Protein AF-A0A660UVJ5-F1 (afdb_monomer_lite)

Secondary structure (DSSP, 8-state):
-HHHHS-----SEEEEEESS-GGGHHHHHHHHHHTTEEE-SSSHHHHHHHHSEEEEEETTTTEEEEEEE--SHHHHHHHHHPEEEEETTEEEEE--HHHHHHHHHHH-

Sequence (108 aa):
AVLLYGRPRLTRDIDITLGIDVDDYTKIESLCRALNLKMLVEDPESFAVDTRVLPTEDTASRIRIDFIFSFMPYERQAIENAKPVQISDFSAKFASCEDIIIHKMIAG

Radius of gyration: 14.17 Å; chains: 1; bounding box: 35×35×35 Å

Structure (mmCIF, N/CA/C/O backbone):
data_AF-A0A660UVJ5-F1
#
_entry.id   AF-A0A660UVJ5-F1
#
loop_
_atom_site.group_PDB
_atom_site.id
_atom_site.type_symbol
_atom_site.label_atom_id
_atom_site.label_alt_id
_atom_site.label_comp_id
_atom_site.label_asym_id
_atom_site.label_entity_id
_atom_site.label_seq_id
_atom_site.pdbx_PDB_ins_code
_atom_site.Cartn_x
_atom_site.Cartn_y
_atom_site.Cartn_z
_atom_site.occupancy
_atom_site.B_iso_or_equiv
_atom_site.auth_seq_id
_atom_site.auth_comp_id
_atom_site.auth_asym_id
_atom_site.auth_atom_id
_atom_site.pdbx_PDB_model_num
ATOM 1 N N . ALA A 1 1 ? -10.194 1.032 4.575 1.00 63.66 1 ALA A N 1
ATOM 2 C CA . ALA A 1 1 ? -10.994 2.116 5.199 1.00 63.66 1 ALA A CA 1
ATOM 3 C C . ALA A 1 1 ? -12.514 1.944 5.060 1.00 63.66 1 ALA A C 1
ATOM 5 O O . ALA A 1 1 ? -13.226 2.178 6.026 1.00 63.66 1 ALA A O 1
ATOM 6 N N . VAL A 1 2 ? -13.037 1.463 3.924 1.00 69.88 2 VAL A N 1
ATOM 7 C CA . VAL A 1 2 ? -14.489 1.226 3.734 1.00 69.88 2 VAL A CA 1
ATOM 8 C C . VAL A 1 2 ? -15.099 0.291 4.791 1.00 69.88 2 VAL A C 1
ATOM 10 O O . VAL A 1 2 ? -16.241 0.485 5.191 1.00 69.88 2 VAL A O 1
ATOM 13 N N . LEU A 1 3 ? -14.335 -0.679 5.305 1.00 67.38 3 LEU A N 1
ATOM 14 C CA . LEU A 1 3 ? -14.780 -1.568 6.387 1.00 67.38 3 LEU A CA 1
ATOM 15 C C . LEU A 1 3 ? -15.068 -0.860 7.715 1.00 67.38 3 LEU A C 1
ATOM 17 O O . LEU A 1 3 ? -15.851 -1.376 8.503 1.00 67.38 3 LEU A O 1
ATOM 21 N N . LEU A 1 4 ? -14.457 0.302 7.953 1.00 72.56 4 LEU A N 1
ATOM 22 C CA . LEU A 1 4 ? -14.691 1.097 9.156 1.00 72.56 4 LEU A CA 1
ATOM 23 C C . LEU A 1 4 ? -16.038 1.832 9.098 1.00 72.56 4 LEU A C 1
ATOM 25 O O . LEU A 1 4 ? -16.729 1.925 10.105 1.00 72.56 4 LEU A O 1
ATOM 29 N N . TYR A 1 5 ? -16.403 2.352 7.923 1.00 71.94 5 TYR A N 1
ATOM 30 C CA . TYR A 1 5 ? -17.574 3.223 7.746 1.00 71.94 5 TYR A CA 1
ATOM 31 C C . TYR A 1 5 ? -18.778 2.527 7.091 1.00 71.94 5 TYR A C 1
ATOM 33 O O . TYR A 1 5 ? -19.880 3.070 7.083 1.00 71.94 5 TYR A O 1
ATOM 41 N N . GLY A 1 6 ? -18.580 1.337 6.522 1.00 67.69 6 GLY A N 1
ATOM 42 C CA . GLY A 1 6 ? -19.600 0.544 5.838 1.00 67.69 6 GLY A CA 1
ATOM 43 C C . GLY A 1 6 ? -19.970 -0.744 6.580 1.00 67.69 6 GLY A C 1
ATOM 44 O O . GLY A 1 6 ? -19.622 -0.953 7.739 1.00 67.69 6 GLY A O 1
ATOM 45 N N . ARG A 1 7 ? -20.683 -1.654 5.901 1.00 66.38 7 ARG A N 1
ATOM 46 C CA . ARG A 1 7 ? -20.932 -2.999 6.446 1.00 66.38 7 ARG A CA 1
ATOM 47 C C . ARG A 1 7 ? -19.659 -3.850 6.345 1.00 66.38 7 ARG A C 1
ATOM 49 O O . ARG A 1 7 ? -19.116 -3.939 5.241 1.00 66.38 7 ARG A O 1
ATOM 56 N N . PRO A 1 8 ? -19.235 -4.532 7.425 1.00 62.50 8 PRO A N 1
ATOM 57 C CA . PRO A 1 8 ? -18.091 -5.431 7.382 1.00 62.50 8 PRO A CA 1
ATOM 58 C C . PRO A 1 8 ? -18.276 -6.506 6.310 1.00 62.50 8 PRO A C 1
ATOM 60 O O . PRO A 1 8 ? -19.291 -7.205 6.268 1.00 62.50 8 PRO A O 1
ATOM 63 N N . ARG A 1 9 ? -17.288 -6.631 5.432 1.00 60.22 9 ARG A N 1
ATOM 64 C CA . ARG A 1 9 ? -17.135 -7.725 4.473 1.00 60.22 9 ARG A CA 1
ATOM 65 C C . ARG A 1 9 ? -15.693 -8.200 4.559 1.00 60.22 9 ARG A C 1
ATOM 67 O O . ARG A 1 9 ? -14.809 -7.420 4.889 1.00 60.22 9 ARG A O 1
ATOM 74 N N . LEU A 1 10 ? -15.444 -9.468 4.265 1.00 66.06 10 LEU A N 1
ATOM 75 C CA . LEU A 1 10 ? -14.068 -9.917 4.112 1.00 66.06 10 LEU A CA 1
ATOM 76 C C . LEU A 1 10 ? -13.528 -9.343 2.796 1.00 66.06 10 LEU A C 1
ATOM 78 O O . LEU A 1 10 ? -13.942 -9.780 1.724 1.00 66.06 10 LEU A O 1
ATOM 82 N N . THR A 1 11 ? -12.647 -8.353 2.885 1.00 68.25 11 THR A N 1
ATOM 83 C CA . THR A 1 11 ? -11.791 -7.915 1.778 1.00 68.25 11 THR A CA 1
ATOM 84 C C . THR A 1 11 ? -10.456 -8.642 1.928 1.00 68.25 11 THR A C 1
ATOM 86 O O . THR A 1 11 ? -10.013 -8.898 3.049 1.00 68.25 11 THR A O 1
ATOM 89 N N . ARG A 1 12 ? -9.852 -9.073 0.820 1.00 80.31 12 ARG A N 1
ATOM 90 C CA . ARG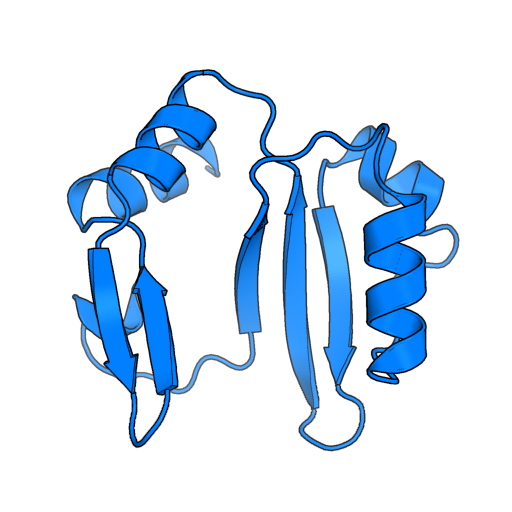 A 1 12 ? -8.54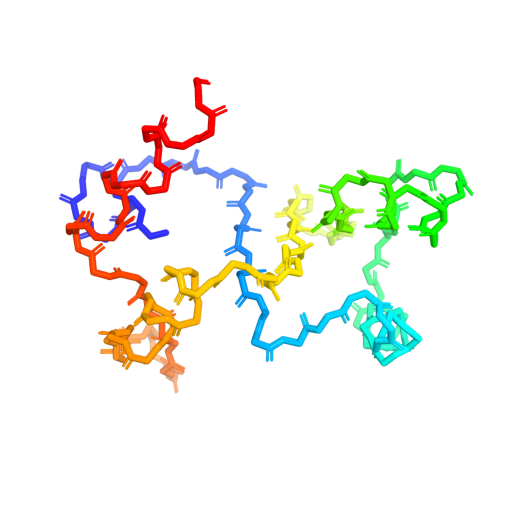7 -9.773 0.835 1.00 80.31 12 ARG A CA 1
ATOM 91 C C . ARG A 1 12 ? -7.409 -8.838 0.432 1.00 80.31 12 ARG A C 1
ATOM 93 O O . ARG A 1 12 ? -6.335 -9.293 0.063 1.00 80.31 12 ARG A O 1
ATOM 100 N N . ASP A 1 13 ? -7.683 -7.550 0.495 1.00 85.81 13 ASP A N 1
ATOM 101 C CA . ASP A 1 13 ? -6.896 -6.449 -0.018 1.00 85.81 13 ASP A CA 1
ATOM 102 C C . ASP A 1 13 ? -6.825 -5.337 1.036 1.00 85.81 13 ASP A C 1
ATOM 104 O O . ASP A 1 13 ? -7.815 -5.017 1.709 1.00 85.81 13 ASP A O 1
ATOM 108 N N . ILE A 1 14 ? -5.619 -4.797 1.203 1.00 90.06 14 ILE A N 1
ATOM 109 C CA . ILE A 1 14 ? -5.289 -3.656 2.051 1.00 90.06 14 ILE A CA 1
ATOM 110 C C . ILE A 1 14 ? -4.656 -2.590 1.160 1.00 90.06 14 ILE A C 1
ATOM 112 O O . ILE A 1 14 ? -3.573 -2.797 0.621 1.00 90.06 14 ILE A O 1
ATOM 116 N N . ASP A 1 15 ? -5.299 -1.433 1.066 1.00 91.69 15 ASP A N 1
ATOM 117 C CA . ASP A 1 15 ? -4.728 -0.256 0.412 1.00 91.69 15 ASP A CA 1
ATOM 118 C C . ASP A 1 15 ? -3.974 0.597 1.441 1.00 91.69 15 ASP A C 1
ATOM 120 O O . ASP A 1 15 ? -4.546 0.990 2.467 1.00 91.69 15 ASP A O 1
ATOM 124 N N . ILE A 1 16 ? -2.704 0.906 1.167 1.00 93.38 16 ILE A N 1
ATOM 125 C CA . ILE A 1 16 ? -1.878 1.795 1.992 1.00 93.38 16 ILE A CA 1
ATOM 126 C C . ILE A 1 16 ? -1.424 2.981 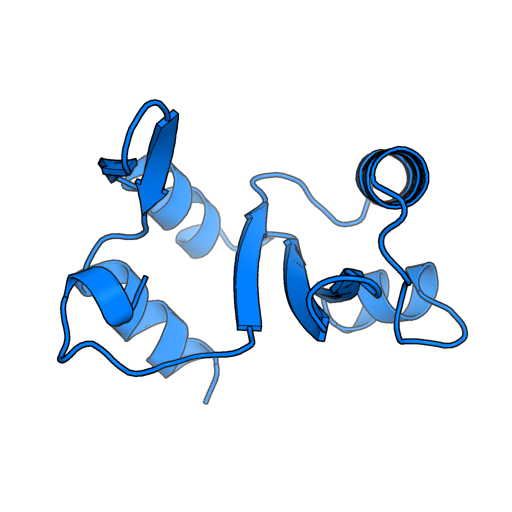1.144 1.00 93.38 16 ILE A C 1
ATOM 128 O O . ILE A 1 16 ? -0.504 2.861 0.340 1.00 93.38 16 ILE A O 1
ATOM 132 N N . THR A 1 17 ? -2.026 4.148 1.370 1.00 93.88 17 THR A N 1
ATOM 133 C CA . THR A 1 17 ? -1.563 5.404 0.767 1.00 93.88 17 THR A CA 1
ATOM 134 C C . THR A 1 17 ? -0.363 5.953 1.537 1.00 93.88 17 THR A C 1
ATOM 136 O O . THR A 1 17 ? -0.423 6.171 2.749 1.00 93.88 17 THR A O 1
ATOM 139 N N . LEU A 1 18 ? 0.734 6.181 0.824 1.00 94.19 18 LEU A N 1
ATOM 140 C CA . LEU A 1 18 ? 2.019 6.614 1.348 1.00 94.19 18 LEU A CA 1
ATOM 141 C C . LEU A 1 18 ? 2.212 8.110 1.121 1.00 94.19 18 LEU A C 1
ATOM 143 O O . LEU A 1 18 ? 2.043 8.591 0.009 1.00 94.19 18 LEU A O 1
ATOM 147 N N . GLY A 1 19 ? 2.650 8.840 2.147 1.00 92.00 19 GLY A N 1
ATOM 148 C CA . GLY A 1 19 ? 2.994 10.267 2.045 1.00 92.00 19 GLY A CA 1
ATOM 149 C C . GLY A 1 19 ? 4.348 10.545 1.382 1.00 92.00 19 GLY A C 1
ATOM 150 O O . GLY A 1 19 ? 4.988 11.536 1.725 1.00 92.00 19 GLY A O 1
ATOM 151 N N . ILE A 1 20 ? 4.803 9.651 0.506 1.00 91.31 20 ILE A N 1
ATOM 152 C CA . ILE A 1 20 ? 6.074 9.723 -0.220 1.00 91.31 20 ILE A CA 1
ATOM 153 C C . ILE A 1 20 ? 5.838 9.450 -1.706 1.00 91.31 20 ILE A C 1
ATOM 155 O O . ILE A 1 20 ? 4.856 8.800 -2.072 1.00 91.31 20 ILE A O 1
ATOM 159 N N . ASP A 1 21 ? 6.746 9.953 -2.539 1.00 91.44 21 ASP A N 1
ATOM 160 C CA . ASP A 1 21 ? 6.705 9.791 -3.993 1.00 91.44 21 ASP A CA 1
ATOM 161 C C . ASP A 1 21 ? 7.411 8.488 -4.420 1.00 91.44 21 ASP A C 1
ATOM 163 O O . ASP A 1 21 ? 8.093 7.840 -3.623 1.00 91.44 21 ASP A O 1
ATOM 167 N N . VAL A 1 22 ? 7.269 8.101 -5.687 1.00 92.31 22 VAL A N 1
ATOM 168 C CA . VAL A 1 22 ? 7.956 6.944 -6.272 1.00 92.31 22 VAL A CA 1
ATOM 169 C C . VAL A 1 22 ? 9.477 7.117 -6.300 1.00 92.31 22 VAL A C 1
ATOM 171 O O . VAL A 1 22 ? 10.197 6.127 -6.307 1.00 92.31 22 VAL A O 1
ATOM 174 N N . ASP A 1 23 ? 9.984 8.347 -6.196 1.00 93.12 23 ASP A N 1
ATOM 175 C CA . ASP A 1 23 ? 11.414 8.620 -5.987 1.00 93.12 23 ASP A CA 1
ATOM 176 C C . ASP A 1 23 ? 11.966 7.920 -4.723 1.00 93.12 23 ASP A C 1
ATOM 178 O O . ASP A 1 23 ? 13.160 7.638 -4.621 1.00 93.12 23 ASP A O 1
ATOM 182 N N . ASP A 1 24 ? 11.096 7.600 -3.758 1.00 93.44 24 ASP A N 1
ATOM 183 C CA . ASP A 1 24 ? 11.417 6.847 -2.545 1.00 93.44 24 ASP A CA 1
ATOM 184 C C . ASP A 1 24 ? 11.153 5.330 -2.671 1.00 93.44 24 ASP A C 1
ATOM 186 O O . ASP A 1 24 ? 11.189 4.611 -1.664 1.00 93.44 24 ASP A O 1
ATOM 190 N N . TYR A 1 25 ? 10.910 4.812 -3.881 1.00 95.75 25 TYR A N 1
ATOM 191 C CA . TYR A 1 25 ? 10.548 3.414 -4.150 1.00 95.75 25 TYR A CA 1
ATOM 192 C C . TYR A 1 25 ? 11.460 2.405 -3.439 1.00 95.75 25 TYR A C 1
ATOM 194 O O . TYR A 1 25 ? 10.968 1.499 -2.762 1.00 95.75 25 TYR A O 1
ATOM 202 N N . THR A 1 26 ? 12.783 2.596 -3.488 1.00 96.31 26 THR A N 1
ATOM 203 C CA . THR A 1 26 ? 13.763 1.672 -2.888 1.00 96.31 26 THR A CA 1
ATOM 204 C C . THR A 1 26 ? 13.540 1.461 -1.383 1.00 96.31 26 THR A C 1
ATOM 206 O O . THR A 1 26 ? 13.818 0.381 -0.850 1.00 96.31 26 THR A O 1
ATOM 209 N N . LYS A 1 27 ? 13.009 2.466 -0.668 1.00 96.19 27 LYS A N 1
ATOM 210 C CA . LYS A 1 27 ? 12.667 2.342 0.761 1.00 96.19 27 LYS A CA 1
ATOM 211 C C . LYS A 1 27 ? 11.507 1.370 0.965 1.00 96.19 27 LYS A C 1
ATOM 213 O O . LYS A 1 27 ? 11.571 0.519 1.853 1.00 96.19 27 LYS A O 1
ATOM 218 N N . ILE A 1 28 ? 10.469 1.479 0.137 1.00 96.44 28 ILE A N 1
ATOM 219 C CA . ILE A 1 28 ? 9.293 0.605 0.198 1.00 96.44 28 ILE A CA 1
ATOM 220 C C . ILE A 1 28 ? 9.638 -0.800 -0.287 1.00 96.44 28 ILE A C 1
ATOM 222 O O . ILE A 1 28 ? 9.224 -1.774 0.338 1.00 96.44 28 ILE A O 1
ATOM 226 N N . GLU A 1 29 ? 10.463 -0.930 -1.322 1.00 96.81 29 GLU A N 1
ATOM 227 C CA . GLU A 1 29 ? 10.950 -2.228 -1.784 1.00 96.81 29 GLU A CA 1
ATOM 228 C C . GLU A 1 29 ? 11.722 -2.961 -0.674 1.00 96.81 29 GLU A C 1
ATOM 230 O O . GLU A 1 29 ? 11.465 -4.133 -0.384 1.00 96.81 29 GLU A O 1
ATOM 235 N N . SER A 1 30 ? 12.637 -2.257 -0.002 1.00 97.25 30 SER A N 1
ATOM 236 C CA . SER A 1 30 ? 13.411 -2.810 1.114 1.00 97.25 30 SER A CA 1
ATOM 237 C C . SER A 1 30 ? 12.506 -3.255 2.267 1.00 97.25 30 SER A C 1
ATOM 239 O O . SER A 1 30 ? 12.718 -4.326 2.840 1.00 97.25 30 SER A O 1
ATOM 241 N N . LEU A 1 31 ? 11.467 -2.471 2.576 1.00 96.31 31 LEU A N 1
ATOM 242 C CA . LEU A 1 31 ? 10.449 -2.828 3.564 1.00 96.31 31 LEU A CA 1
ATOM 243 C C . LEU A 1 31 ? 9.684 -4.094 3.152 1.00 96.31 31 LEU A C 1
ATOM 245 O O . LEU A 1 31 ? 9.537 -5.004 3.965 1.00 96.31 31 LEU A O 1
ATOM 249 N N . CYS A 1 32 ? 9.242 -4.184 1.896 1.00 96.38 32 CYS A N 1
ATOM 250 C CA . CYS A 1 32 ? 8.538 -5.357 1.381 1.00 96.38 32 CYS A CA 1
ATOM 251 C C . CYS A 1 32 ? 9.395 -6.619 1.517 1.00 96.38 32 CYS A C 1
ATOM 253 O O . CYS A 1 32 ? 8.917 -7.637 2.015 1.00 96.38 32 CYS A O 1
ATOM 255 N N . ARG A 1 33 ? 10.683 -6.538 1.160 1.00 95.56 33 ARG A N 1
ATOM 256 C CA . ARG A 1 33 ? 11.637 -7.647 1.318 1.00 95.56 33 ARG A CA 1
ATOM 257 C C . ARG A 1 33 ? 11.819 -8.040 2.786 1.00 95.56 33 ARG A C 1
ATOM 259 O O . ARG A 1 33 ? 11.772 -9.225 3.097 1.00 95.56 33 ARG A O 1
ATOM 266 N N . ALA A 1 34 ? 11.973 -7.071 3.688 1.00 96.81 34 ALA A N 1
ATOM 267 C CA . ALA A 1 34 ? 12.113 -7.327 5.124 1.00 96.81 34 ALA A CA 1
ATOM 268 C C . ALA A 1 34 ? 10.866 -7.989 5.740 1.00 96.81 34 ALA A C 1
ATOM 270 O O . ALA A 1 34 ? 10.982 -8.806 6.652 1.00 96.81 34 ALA A O 1
ATOM 271 N N . LEU A 1 35 ? 9.681 -7.661 5.220 1.00 94.31 35 LEU A N 1
ATOM 272 C CA . LEU A 1 35 ? 8.399 -8.240 5.625 1.00 94.31 35 LEU A CA 1
ATOM 273 C C . LEU A 1 35 ? 8.044 -9.533 4.869 1.00 94.31 35 LEU A C 1
ATOM 275 O O . LEU A 1 35 ? 6.982 -10.099 5.113 1.00 94.31 35 LEU A O 1
ATOM 279 N N . ASN A 1 36 ? 8.914 -10.019 3.974 1.00 95.44 36 ASN A N 1
ATOM 280 C CA . ASN A 1 36 ? 8.662 -11.159 3.083 1.00 95.44 36 ASN A CA 1
ATOM 281 C C . ASN A 1 36 ? 7.396 -11.012 2.214 1.00 95.44 36 ASN A C 1
ATOM 283 O O . ASN A 1 36 ? 6.754 -12.004 1.859 1.00 95.44 36 ASN A O 1
ATOM 287 N N . LEU A 1 37 ? 7.046 -9.779 1.844 1.00 96.88 37 LEU A N 1
ATOM 288 C CA . LEU A 1 37 ? 5.966 -9.506 0.904 1.00 96.88 37 LEU A CA 1
ATOM 289 C C . LEU A 1 37 ? 6.430 -9.803 -0.521 1.00 96.88 37 LEU A C 1
ATOM 291 O O . LEU A 1 37 ? 7.482 -9.343 -0.973 1.00 96.88 37 LEU A O 1
ATOM 295 N N . LYS A 1 38 ? 5.621 -10.565 -1.252 1.00 97.31 38 LYS A N 1
ATOM 296 C CA . LYS A 1 38 ? 5.866 -10.882 -2.655 1.00 97.31 38 LYS A CA 1
ATOM 297 C C . LYS A 1 38 ? 5.348 -9.744 -3.529 1.00 97.31 38 LYS A C 1
ATOM 299 O O . LYS A 1 38 ? 4.144 -9.515 -3.567 1.00 97.31 38 LYS A O 1
ATOM 304 N N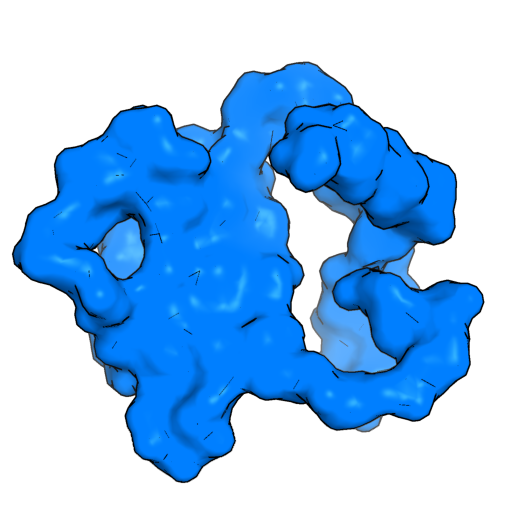 . MET A 1 39 ? 6.228 -9.089 -4.281 1.00 97.56 39 MET A N 1
ATOM 305 C CA . MET A 1 39 ? 5.823 -8.167 -5.350 1.00 97.56 39 MET A CA 1
ATOM 306 C C . MET A 1 39 ? 5.154 -8.954 -6.485 1.00 97.56 39 MET A C 1
ATOM 308 O O . MET A 1 39 ? 5.624 -10.029 -6.867 1.00 97.56 39 MET A O 1
ATOM 312 N N . LEU A 1 40 ? 4.018 -8.459 -6.975 1.00 96.69 40 LEU A N 1
ATOM 313 C CA . LEU A 1 40 ? 3.126 -9.219 -7.863 1.00 96.69 40 LEU A CA 1
ATOM 314 C C . LEU A 1 40 ? 3.335 -8.954 -9.359 1.00 96.69 40 LEU A C 1
ATOM 316 O O . LEU A 1 40 ? 2.655 -9.563 -10.183 1.00 96.69 40 LEU A O 1
ATOM 320 N N . VAL A 1 41 ? 4.265 -8.072 -9.703 1.00 96.44 41 VAL A N 1
ATOM 321 C CA . VAL A 1 41 ? 4.577 -7.656 -11.074 1.00 96.44 41 VAL A CA 1
ATOM 322 C C . VAL A 1 41 ? 6.021 -8.018 -11.422 1.00 96.44 41 VAL A C 1
ATOM 324 O O . VAL A 1 41 ? 6.849 -8.192 -10.531 1.00 96.44 41 VAL A O 1
ATOM 327 N N . GLU A 1 42 ? 6.305 -8.181 -12.715 1.00 94.31 42 GLU A N 1
ATOM 328 C CA . GLU A 1 42 ? 7.618 -8.629 -13.202 1.00 94.31 42 GLU A CA 1
ATOM 329 C C . GLU A 1 42 ? 8.708 -7.564 -13.023 1.00 94.31 42 GLU A C 1
ATOM 331 O O . GLU A 1 42 ? 9.799 -7.887 -12.560 1.00 94.31 42 GLU A O 1
ATOM 336 N N . ASP A 1 43 ? 8.381 -6.302 -13.321 1.00 96.81 43 ASP A N 1
ATOM 337 C CA . ASP A 1 43 ? 9.236 -5.130 -13.104 1.00 96.81 43 ASP A CA 1
ATOM 338 C C . ASP A 1 43 ? 8.535 -4.144 -12.148 1.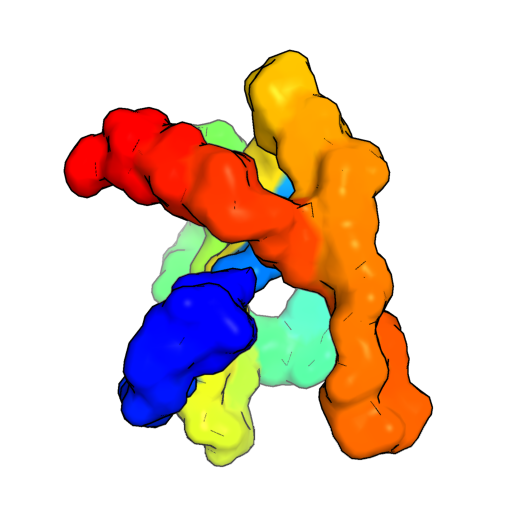00 96.81 43 ASP A C 1
ATOM 340 O O . ASP A 1 43 ? 7.770 -3.279 -12.592 1.00 96.81 43 ASP A O 1
ATOM 344 N N . PRO A 1 44 ? 8.705 -4.309 -10.821 1.00 96.81 44 PRO A N 1
ATOM 345 C CA . PRO A 1 44 ? 7.929 -3.550 -9.848 1.00 96.81 44 PRO A CA 1
ATOM 346 C C . PRO A 1 44 ? 8.283 -2.069 -9.774 1.00 96.81 44 PRO A C 1
ATOM 348 O O . PRO A 1 44 ? 7.403 -1.271 -9.457 1.00 96.81 44 PRO A O 1
ATOM 351 N N . GLU A 1 45 ? 9.522 -1.692 -10.090 1.00 96.81 45 GLU A N 1
ATOM 352 C CA . GLU A 1 45 ? 9.938 -0.290 -10.085 1.00 96.81 45 GLU A CA 1
ATOM 353 C C . GLU A 1 45 ? 9.292 0.464 -11.246 1.00 96.81 45 GLU A C 1
ATOM 355 O O . GLU A 1 45 ? 8.573 1.436 -11.011 1.00 96.81 45 GLU A O 1
ATOM 360 N N . SER A 1 46 ? 9.446 -0.030 -12.480 1.00 96.94 46 SER A N 1
ATOM 361 C CA . SER A 1 46 ? 8.808 0.584 -13.652 1.00 96.94 46 SER A CA 1
ATOM 362 C C . SER A 1 46 ? 7.287 0.634 -13.494 1.00 96.94 46 SER A C 1
ATOM 364 O O . SER A 1 46 ? 6.662 1.662 -13.749 1.00 96.94 46 SER A O 1
ATOM 366 N N . PHE A 1 47 ? 6.681 -0.442 -12.981 1.00 96.75 47 PHE A N 1
ATOM 367 C CA . PHE A 1 47 ? 5.244 -0.472 -12.718 1.00 96.75 47 PHE A CA 1
ATOM 368 C C . PHE A 1 47 ? 4.816 0.584 -11.688 1.00 96.75 47 PHE A C 1
ATOM 370 O O . PHE A 1 47 ? 3.802 1.257 -11.885 1.00 96.75 47 PHE A O 1
ATOM 377 N N . ALA A 1 48 ? 5.573 0.760 -10.601 1.00 95.94 48 ALA A N 1
ATOM 378 C CA . ALA A 1 48 ? 5.284 1.780 -9.597 1.00 95.94 48 ALA A CA 1
ATOM 379 C C . ALA A 1 48 ? 5.458 3.201 -10.152 1.00 95.94 48 ALA A C 1
ATOM 381 O O . ALA A 1 48 ? 4.667 4.081 -9.812 1.00 95.94 48 ALA A O 1
ATOM 382 N N . VAL A 1 49 ? 6.441 3.431 -11.027 1.00 94.81 49 VAL A N 1
ATOM 383 C CA . VAL A 1 49 ? 6.645 4.727 -11.698 1.00 94.81 49 VAL A CA 1
ATOM 384 C C . VAL A 1 49 ? 5.453 5.074 -12.587 1.00 94.81 49 VAL A C 1
ATOM 386 O O . VAL A 1 49 ? 4.927 6.188 -12.501 1.00 94.81 49 VAL A O 1
ATOM 389 N N . ASP A 1 50 ? 4.983 4.109 -13.374 1.00 94.06 50 ASP A N 1
ATOM 390 C CA . ASP A 1 50 ? 3.901 4.313 -14.336 1.00 94.06 50 ASP A CA 1
ATOM 391 C C . ASP A 1 50 ? 2.527 4.434 -13.667 1.00 94.06 50 ASP A C 1
ATOM 393 O O . ASP A 1 50 ? 1.692 5.244 -14.075 1.00 94.06 50 ASP A O 1
ATOM 397 N N . THR A 1 51 ? 2.272 3.622 -12.638 1.00 92.62 51 THR A N 1
ATOM 398 C CA . THR A 1 51 ? 0.930 3.475 -12.048 1.00 92.62 51 THR A CA 1
ATOM 399 C C . THR A 1 51 ? 0.770 4.143 -10.692 1.00 92.62 51 THR A C 1
ATOM 401 O O . THR A 1 51 ? -0.354 4.299 -10.222 1.00 92.62 51 THR A O 1
ATOM 404 N N . ARG A 1 52 ? 1.879 4.525 -10.049 1.00 93.88 52 ARG A N 1
ATOM 405 C CA . ARG A 1 52 ? 1.930 4.982 -8.650 1.00 93.88 52 ARG A CA 1
ATOM 406 C C . ARG A 1 52 ? 1.477 3.932 -7.639 1.00 93.88 52 ARG A C 1
ATOM 408 O O . ARG A 1 52 ? 1.170 4.274 -6.499 1.00 93.88 52 ARG A O 1
ATOM 415 N N . VAL A 1 53 ? 1.488 2.655 -8.018 1.00 94.62 53 VAL A N 1
ATOM 416 C CA . VAL A 1 53 ? 1.104 1.539 -7.150 1.00 94.62 53 VAL A CA 1
ATOM 417 C C . VAL A 1 53 ? 2.182 0.464 -7.159 1.00 94.62 53 VAL A C 1
ATOM 419 O O . VAL A 1 53 ? 2.666 0.068 -8.213 1.00 94.62 53 VAL A O 1
ATOM 422 N N . LEU A 1 54 ? 2.517 -0.063 -5.984 1.00 97.31 54 LEU A N 1
ATOM 423 C CA . LEU A 1 54 ? 3.306 -1.279 -5.828 1.00 97.31 54 LEU A CA 1
ATOM 424 C C . LEU A 1 54 ? 2.418 -2.390 -5.240 1.00 97.31 54 LEU A C 1
ATOM 426 O O . LEU A 1 54 ? 2.186 -2.411 -4.026 1.00 97.31 54 LEU A O 1
ATOM 430 N N . PRO A 1 55 ? 1.909 -3.312 -6.078 1.00 97.06 55 PRO A N 1
ATOM 431 C CA . PRO A 1 55 ? 1.066 -4.406 -5.622 1.00 97.06 55 PRO A CA 1
ATOM 432 C C . PRO A 1 55 ? 1.907 -5.532 -5.019 1.00 97.06 55 PRO A C 1
ATOM 434 O O . PRO A 1 55 ? 2.841 -6.056 -5.640 1.00 97.06 55 PRO A O 1
ATOM 437 N N . THR A 1 56 ? 1.545 -5.946 -3.809 1.00 97.69 56 THR A N 1
ATOM 438 C CA . THR A 1 56 ? 2.233 -7.006 -3.069 1.00 97.69 56 THR A CA 1
ATOM 439 C C . THR A 1 56 ? 1.254 -8.013 -2.466 1.00 97.69 56 THR A C 1
ATOM 441 O O . THR A 1 56 ? 0.048 -7.778 -2.392 1.00 97.69 56 THR A O 1
ATOM 444 N N . GLU A 1 57 ? 1.761 -9.170 -2.051 1.00 96.44 57 GLU A N 1
ATOM 445 C CA . GLU A 1 57 ? 1.004 -10.197 -1.333 1.00 96.44 57 GLU A CA 1
ATOM 446 C C . GLU A 1 57 ? 1.835 -10.740 -0.170 1.00 96.44 57 GLU A C 1
ATOM 448 O O . GLU A 1 57 ? 2.995 -11.123 -0.348 1.00 96.44 57 GLU A O 1
ATOM 453 N N . ASP A 1 58 ? 1.220 -10.853 1.007 1.00 95.62 58 ASP A N 1
ATOM 454 C CA . ASP A 1 58 ? 1.722 -11.760 2.032 1.00 95.62 58 ASP A CA 1
ATOM 455 C C . ASP A 1 58 ? 1.351 -13.198 1.651 1.00 95.62 58 ASP A C 1
ATOM 457 O O . ASP A 1 58 ? 0.186 -13.603 1.679 1.00 95.62 58 ASP A O 1
ATOM 461 N N . THR A 1 59 ? 2.359 -13.992 1.299 1.00 90.31 59 THR A N 1
ATOM 462 C CA . THR A 1 59 ? 2.159 -15.363 0.814 1.00 90.31 59 THR A CA 1
ATOM 463 C C . THR A 1 59 ? 1.564 -16.306 1.862 1.00 90.31 59 THR A C 1
ATOM 465 O O . THR A 1 59 ? 0.920 -17.289 1.482 1.00 90.31 59 THR A O 1
ATOM 468 N N . ALA A 1 60 ? 1.740 -16.016 3.158 1.00 91.25 60 ALA A N 1
ATOM 469 C CA . ALA A 1 60 ? 1.223 -16.846 4.242 1.00 91.25 60 ALA A CA 1
ATOM 470 C C . ALA A 1 60 ? -0.291 -16.667 4.415 1.00 91.25 60 ALA A C 1
ATOM 472 O O . ALA A 1 60 ? -1.035 -17.649 4.434 1.00 91.25 60 ALA A O 1
ATOM 473 N N . SER A 1 61 ? -0.757 -15.418 4.505 1.00 90.38 61 SER A N 1
ATOM 474 C CA . SER A 1 61 ? -2.182 -15.103 4.668 1.00 90.38 61 SER A CA 1
ATOM 475 C C . SER A 1 61 ? -2.957 -14.991 3.351 1.00 90.38 61 SER A C 1
ATOM 477 O O . SER A 1 61 ? -4.189 -15.030 3.368 1.00 90.38 61 SER A O 1
ATOM 479 N N . ARG A 1 62 ? -2.258 -14.872 2.212 1.00 91.06 62 ARG A N 1
ATOM 480 C CA . ARG A 1 62 ? -2.824 -14.542 0.888 1.00 91.06 62 ARG A CA 1
ATOM 481 C C . ARG A 1 62 ? -3.542 -13.194 0.853 1.00 91.06 62 ARG A C 1
ATOM 483 O O . ARG A 1 62 ? -4.444 -12.992 0.038 1.00 91.06 62 ARG A O 1
ATOM 490 N N . ILE A 1 63 ? -3.165 -12.287 1.750 1.00 91.69 63 ILE A N 1
ATOM 491 C CA . ILE A 1 63 ? -3.671 -10.918 1.766 1.00 91.69 63 ILE A CA 1
ATOM 492 C C . ILE A 1 63 ? -2.841 -10.092 0.789 1.00 91.69 63 ILE A C 1
ATOM 494 O O . ILE A 1 63 ? -1.612 -10.054 0.872 1.00 91.69 63 ILE A O 1
ATOM 498 N N . ARG A 1 64 ? -3.531 -9.419 -0.128 1.00 94.88 64 ARG A N 1
ATOM 499 C CA . ARG A 1 64 ? -2.943 -8.422 -1.012 1.00 94.88 64 ARG A CA 1
ATOM 500 C C . ARG A 1 64 ? -2.764 -7.103 -0.281 1.00 94.88 64 ARG A C 1
ATOM 502 O O . ARG A 1 64 ? -3.636 -6.686 0.478 1.00 94.88 64 ARG A O 1
ATOM 509 N N . ILE A 1 65 ? -1.641 -6.451 -0.530 1.00 95.44 65 ILE A N 1
ATOM 510 C CA . ILE A 1 65 ? -1.319 -5.140 0.016 1.00 95.44 65 ILE A CA 1
ATOM 511 C C . ILE A 1 65 ? -0.847 -4.280 -1.149 1.00 95.44 65 ILE A C 1
ATOM 513 O O . ILE A 1 65 ? 0.203 -4.552 -1.734 1.00 95.44 65 ILE A O 1
ATOM 517 N N . ASP A 1 66 ? -1.623 -3.258 -1.483 1.00 95.44 66 ASP A N 1
ATOM 518 C CA . ASP A 1 66 ? -1.293 -2.316 -2.543 1.00 95.44 66 ASP A CA 1
ATOM 519 C C . ASP A 1 66 ? -0.749 -1.035 -1.886 1.00 95.44 66 ASP A C 1
ATOM 521 O O . ASP A 1 66 ? -1.454 -0.327 -1.160 1.00 95.44 66 ASP A O 1
ATOM 525 N N . PHE A 1 67 ? 0.542 -0.760 -2.096 1.00 96.06 67 PHE A N 1
ATOM 526 C CA . PHE A 1 67 ? 1.178 0.479 -1.647 1.00 96.06 67 PHE A CA 1
ATOM 527 C C . PHE A 1 67 ? 0.984 1.554 -2.711 1.00 96.06 67 PHE A C 1
ATOM 529 O O . PHE A 1 67 ? 1.441 1.393 -3.839 1.00 96.06 67 PHE A O 1
ATOM 536 N N . ILE A 1 68 ? 0.317 2.646 -2.357 1.00 94.56 68 ILE A N 1
ATOM 537 C CA . ILE A 1 68 ? -0.056 3.718 -3.280 1.00 94.56 68 ILE A CA 1
ATOM 538 C C . ILE A 1 68 ? 0.802 4.940 -2.960 1.00 94.56 68 ILE A C 1
ATOM 540 O O 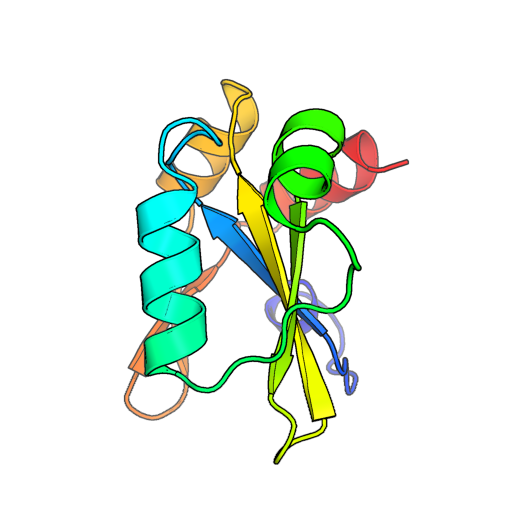. ILE A 1 68 ? 0.722 5.481 -1.857 1.00 94.56 68 ILE A O 1
ATOM 544 N N . PHE A 1 69 ? 1.627 5.380 -3.904 1.00 94.06 69 PHE A N 1
ATOM 545 C CA . PHE A 1 69 ? 2.483 6.554 -3.747 1.00 94.06 69 PHE A CA 1
ATOM 546 C C . PHE A 1 69 ? 1.661 7.826 -3.967 1.00 94.06 69 PHE A C 1
ATOM 548 O O . PHE A 1 69 ? 1.201 8.087 -5.079 1.00 94.06 69 PHE A O 1
ATOM 555 N N . SER A 1 70 ? 1.470 8.622 -2.912 1.00 86.69 70 SER A N 1
ATOM 556 C CA . SER A 1 70 ? 0.749 9.891 -3.014 1.00 86.69 70 SER A CA 1
ATOM 557 C C . SER A 1 70 ? 1.589 10.937 -3.738 1.00 86.69 70 SER A C 1
ATOM 559 O O . SER A 1 70 ? 2.704 11.257 -3.323 1.00 86.69 70 SER A O 1
ATOM 561 N N . PHE A 1 71 ? 1.003 11.557 -4.757 1.00 82.50 71 PHE A N 1
ATOM 562 C CA . PHE A 1 71 ? 1.633 12.654 -5.495 1.00 82.50 71 PHE A CA 1
ATOM 563 C C . PHE A 1 71 ? 0.738 13.896 -5.572 1.00 82.50 71 PHE A C 1
ATOM 565 O O . PHE A 1 71 ? 1.242 15.018 -5.682 1.00 82.50 71 PHE A O 1
ATOM 572 N N . MET A 1 72 ? -0.587 13.737 -5.477 1.00 85.06 72 MET A N 1
ATOM 573 C CA . MET A 1 72 ? -1.517 14.855 -5.607 1.00 85.06 72 MET A CA 1
ATOM 574 C C . MET A 1 72 ? -1.659 15.648 -4.300 1.00 85.06 72 MET A C 1
ATOM 576 O O . MET A 1 72 ? -1.686 15.060 -3.215 1.00 85.06 72 MET A O 1
ATOM 580 N N . PRO A 1 73 ? -1.866 16.981 -4.372 1.00 87.62 73 PRO A N 1
ATOM 581 C CA . PRO A 1 73 ? -2.139 17.801 -3.189 1.00 87.62 73 PRO A CA 1
ATOM 582 C C . PRO A 1 73 ? -3.306 17.278 -2.341 1.00 87.62 73 PRO A C 1
ATOM 584 O O . PRO A 1 73 ? -3.250 17.314 -1.115 1.00 87.62 73 PRO A O 1
ATOM 587 N N . TYR A 1 74 ? -4.342 16.747 -2.997 1.00 89.38 74 TYR A N 1
ATOM 588 C CA . TYR A 1 74 ? -5.493 16.149 -2.327 1.00 89.38 74 TYR A CA 1
ATOM 589 C C . TYR A 1 74 ? -5.120 14.915 -1.490 1.00 89.38 74 TYR A C 1
ATOM 591 O O . TYR A 1 74 ? -5.530 14.809 -0.338 1.00 89.38 74 TYR A O 1
ATOM 599 N N . GLU A 1 75 ? -4.330 13.992 -2.034 1.00 89.38 75 GLU A N 1
ATOM 600 C CA . GLU A 1 75 ? -3.954 12.762 -1.330 1.00 89.38 75 GLU A CA 1
ATOM 601 C C . GLU A 1 75 ? -3.109 13.074 -0.087 1.00 89.38 75 GLU A C 1
ATOM 603 O O . GLU A 1 75 ? -3.322 12.488 0.973 1.00 89.38 75 GLU A O 1
ATOM 608 N N . ARG A 1 76 ? -2.221 14.075 -0.176 1.00 89.44 76 ARG A N 1
ATOM 609 C CA . ARG A 1 76 ? -1.479 14.590 0.986 1.00 89.44 76 ARG A CA 1
ATOM 610 C C . ARG A 1 76 ? -2.421 15.140 2.055 1.00 89.44 76 ARG A C 1
ATOM 612 O O . ARG A 1 76 ? -2.288 14.782 3.223 1.00 89.44 76 ARG A O 1
ATOM 619 N N . GLN A 1 77 ? -3.420 15.929 1.657 1.00 91.31 77 GLN A N 1
ATOM 620 C CA . GLN A 1 77 ? -4.442 16.431 2.577 1.00 91.31 77 GLN A CA 1
ATOM 621 C C . GLN A 1 77 ? -5.248 15.293 3.226 1.00 91.31 77 GLN A C 1
ATOM 623 O O . GLN A 1 77 ? -5.533 15.344 4.422 1.00 91.31 77 GLN A O 1
ATOM 628 N N . ALA A 1 78 ? -5.591 14.250 2.468 1.00 91.81 78 ALA A N 1
ATOM 629 C CA . ALA A 1 78 ? -6.299 13.083 2.987 1.00 91.81 78 ALA A CA 1
ATOM 630 C C . ALA A 1 78 ? -5.459 12.316 4.027 1.00 91.81 78 ALA A C 1
ATOM 632 O O . ALA A 1 78 ? -5.990 11.870 5.046 1.00 91.81 78 ALA A O 1
ATOM 633 N N . ILE A 1 79 ? -4.139 12.212 3.822 1.00 92.44 79 ILE A N 1
ATOM 634 C CA . ILE A 1 79 ? -3.206 11.630 4.801 1.00 92.44 79 ILE A CA 1
ATOM 635 C C . ILE A 1 79 ? -3.152 12.475 6.082 1.00 92.44 79 ILE A C 1
ATOM 637 O O . ILE A 1 79 ? -3.161 11.923 7.185 1.00 92.44 79 ILE A O 1
ATOM 641 N N . GLU A 1 80 ? -3.107 13.803 5.962 1.00 92.31 80 GLU A N 1
ATOM 642 C CA . GLU A 1 80 ? -3.129 14.717 7.113 1.00 92.31 80 GLU A CA 1
ATOM 643 C C . GLU A 1 80 ? -4.442 14.621 7.900 1.00 92.31 80 GLU A C 1
ATOM 645 O O . GLU A 1 80 ? -4.437 14.615 9.134 1.00 92.31 80 GLU A O 1
ATOM 650 N N . ASN A 1 81 ? -5.564 14.484 7.192 1.00 93.19 81 ASN A N 1
ATOM 651 C CA . ASN A 1 81 ? -6.897 14.357 7.776 1.00 93.19 81 ASN A CA 1
ATOM 652 C C . ASN A 1 81 ? -7.163 12.979 8.398 1.00 93.19 81 ASN A C 1
ATOM 654 O O . ASN A 1 81 ? -8.120 12.836 9.173 1.00 93.19 81 ASN A O 1
ATOM 658 N N . ALA A 1 82 ? -6.340 11.978 8.070 1.00 93.44 82 ALA A N 1
ATOM 659 C CA . ALA A 1 82 ? -6.536 10.601 8.489 1.00 93.44 82 ALA A CA 1
ATOM 660 C C . ALA A 1 82 ? -6.616 10.479 10.017 1.00 93.44 82 ALA A C 1
ATOM 662 O O . ALA A 1 82 ? -5.807 11.028 10.774 1.00 93.44 82 ALA A O 1
ATOM 663 N N . LYS A 1 83 ? -7.614 9.731 10.485 1.00 91.62 83 LYS A N 1
ATOM 664 C CA . LYS A 1 83 ? -7.931 9.592 11.906 1.00 91.62 83 LYS A CA 1
ATOM 665 C C . LYS A 1 83 ? -7.308 8.315 12.465 1.00 91.62 83 LYS A C 1
ATOM 667 O O . LYS A 1 83 ? -7.414 7.270 11.821 1.00 91.62 83 LYS A O 1
ATOM 672 N N . PRO A 1 84 ? -6.667 8.363 13.645 1.00 92.56 84 PRO A N 1
ATOM 673 C CA . PRO A 1 84 ? -6.204 7.153 14.305 1.00 92.56 84 PRO A CA 1
ATOM 674 C C . PRO A 1 84 ? -7.406 6.318 14.753 1.00 92.56 84 PRO A C 1
ATOM 676 O O . PRO A 1 84 ? -8.367 6.843 15.317 1.00 92.56 84 PRO A O 1
ATOM 679 N N . VAL A 1 85 ? -7.333 5.016 14.520 1.00 91.62 85 VAL A N 1
ATOM 680 C CA . VAL A 1 85 ? -8.326 4.032 14.941 1.00 91.62 85 VAL A CA 1
ATOM 681 C C . VAL A 1 85 ? -7.587 2.899 15.628 1.00 91.62 85 VAL A C 1
ATOM 683 O O . VAL A 1 85 ? -6.634 2.342 15.080 1.00 91.62 85 VAL A O 1
ATOM 686 N N . GLN A 1 86 ? -8.032 2.571 16.836 1.00 91.75 86 GLN A N 1
ATOM 687 C CA . GLN A 1 86 ? -7.487 1.457 17.593 1.00 91.75 86 GLN A CA 1
ATOM 688 C C . GLN A 1 86 ? -8.024 0.142 17.021 1.00 91.75 86 GLN A C 1
ATOM 690 O O . GLN A 1 86 ? -9.236 -0.074 16.978 1.00 91.75 86 GLN A O 1
ATOM 695 N N . ILE A 1 87 ? -7.121 -0.739 16.602 1.00 87.12 87 ILE A N 1
ATOM 696 C CA . ILE A 1 87 ? -7.417 -2.107 16.188 1.00 87.12 87 ILE A CA 1
ATOM 697 C C . ILE A 1 87 ? -6.649 -3.023 17.130 1.00 87.12 87 ILE A C 1
ATOM 699 O O . ILE A 1 87 ? -5.425 -3.097 17.078 1.00 87.12 87 ILE A O 1
ATOM 703 N N . SER A 1 88 ? -7.373 -3.711 18.012 1.00 88.06 88 SER A N 1
ATOM 704 C CA . SER A 1 88 ? -6.766 -4.515 19.077 1.00 88.06 88 SER A CA 1
ATOM 705 C C . SER A 1 88 ? -5.739 -3.688 19.874 1.00 88.06 88 SER A C 1
ATOM 707 O O . SER A 1 88 ? -6.095 -2.695 20.509 1.00 88.06 88 SER A O 1
ATOM 709 N N . ASP A 1 89 ? -4.467 -4.066 19.827 1.00 91.69 89 ASP A N 1
ATOM 710 C CA . ASP A 1 89 ? -3.332 -3.464 20.519 1.00 91.69 89 ASP A CA 1
ATOM 711 C C . ASP A 1 89 ? -2.535 -2.459 19.666 1.00 91.69 89 ASP A C 1
ATOM 713 O O . ASP A 1 89 ? -1.622 -1.820 20.187 1.00 91.69 89 ASP A O 1
ATOM 717 N N . PHE A 1 90 ? -2.907 -2.233 18.400 1.00 90.75 90 PHE A N 1
ATOM 718 C CA . PHE A 1 90 ? -2.243 -1.263 17.525 1.00 90.75 90 PHE A CA 1
ATOM 719 C C . PHE A 1 90 ? -3.165 -0.119 17.082 1.00 90.75 90 PHE A C 1
ATOM 721 O O . PHE A 1 90 ? -4.381 -0.261 16.974 1.00 90.75 90 PHE A O 1
ATOM 728 N N . SER A 1 91 ? -2.572 1.043 16.803 1.00 91.38 91 SER A N 1
ATOM 729 C CA . SER A 1 91 ? -3.276 2.204 16.251 1.00 91.38 91 SER A CA 1
ATOM 730 C C . SER A 1 91 ? -2.879 2.394 14.794 1.00 91.38 91 SER A C 1
ATOM 732 O O . SER A 1 91 ? -1.692 2.483 14.480 1.00 91.38 91 SER A O 1
ATOM 734 N N . ALA A 1 92 ? -3.867 2.458 13.904 1.00 91.75 92 ALA A N 1
ATOM 735 C CA . ALA A 1 92 ? -3.661 2.710 12.483 1.00 91.75 92 ALA A CA 1
ATOM 736 C C . ALA A 1 92 ? -4.448 3.942 12.038 1.00 91.75 92 ALA A C 1
ATOM 738 O O . ALA A 1 92 ? -5.557 4.194 12.507 1.00 91.75 92 ALA A O 1
ATOM 739 N N . LYS A 1 93 ? -3.870 4.728 11.128 1.00 93.50 93 LYS A N 1
ATOM 740 C CA . LYS A 1 93 ? -4.556 5.876 10.534 1.00 93.50 93 LYS A CA 1
ATOM 741 C C . LYS A 1 93 ? -5.468 5.408 9.405 1.00 93.50 93 LYS A C 1
ATOM 743 O O . LYS A 1 93 ? -5.021 4.729 8.488 1.00 93.50 93 LYS A O 1
ATOM 748 N N . PHE A 1 94 ? -6.728 5.816 9.461 1.00 93.00 94 PHE A N 1
ATOM 749 C CA . PHE A 1 94 ? -7.718 5.573 8.420 1.00 93.00 94 PHE A CA 1
ATOM 750 C C . PHE A 1 94 ? -8.138 6.889 7.772 1.00 93.00 94 PHE A C 1
ATOM 752 O O . PHE A 1 94 ? -8.342 7.887 8.465 1.00 93.00 94 PHE A O 1
ATOM 759 N N . ALA A 1 95 ? -8.286 6.879 6.445 1.00 91.31 95 ALA A N 1
ATOM 760 C CA . ALA A 1 95 ? -8.886 7.987 5.706 1.00 91.31 95 ALA A CA 1
ATOM 761 C C . ALA A 1 95 ? -10.286 8.304 6.255 1.00 91.31 95 ALA A C 1
ATOM 763 O O . ALA A 1 95 ? -11.000 7.388 6.669 1.00 91.31 95 ALA A O 1
ATOM 764 N N . SER A 1 96 ? -10.668 9.582 6.250 1.00 90.00 96 SER A N 1
ATOM 765 C CA . SER A 1 96 ? -12.020 10.004 6.631 1.00 90.00 96 SER A CA 1
ATOM 766 C C . SER A 1 96 ? -13.073 9.438 5.669 1.00 90.00 96 SER A C 1
ATOM 768 O O . SER A 1 96 ? -12.749 8.988 4.569 1.00 90.00 96 SER A O 1
ATOM 770 N N . CYS A 1 97 ? -14.348 9.451 6.063 1.00 87.19 97 CYS A N 1
ATOM 771 C CA . CYS A 1 97 ? -15.422 8.967 5.191 1.00 87.19 97 CYS A CA 1
ATOM 772 C C . CYS A 1 97 ? -15.505 9.803 3.901 1.00 87.19 97 CYS A C 1
ATOM 774 O O . CYS A 1 97 ? -15.625 9.264 2.802 1.00 87.19 97 CYS A O 1
ATOM 776 N N . GLU A 1 98 ? -15.367 11.117 4.043 1.00 88.75 98 GLU A N 1
ATOM 777 C CA . GLU A 1 98 ? -15.334 12.098 2.966 1.00 88.75 98 GLU A CA 1
ATOM 778 C C . GLU A 1 98 ? -14.172 11.821 2.006 1.00 88.75 98 GLU A C 1
ATOM 780 O O . GLU A 1 98 ? -14.367 11.760 0.791 1.00 88.75 98 GLU A O 1
ATOM 785 N N . ASP A 1 99 ? -12.979 11.564 2.548 1.00 90.44 99 ASP A N 1
ATOM 786 C CA . ASP A 1 99 ? -11.798 11.265 1.741 1.00 90.44 99 ASP A CA 1
ATOM 787 C C . ASP A 1 99 ? -11.917 9.925 1.006 1.00 90.44 99 ASP A C 1
ATOM 789 O O . ASP A 1 99 ? -11.463 9.799 -0.129 1.00 90.44 99 ASP A O 1
ATOM 793 N N . ILE A 1 100 ? -12.578 8.926 1.598 1.00 85.75 100 ILE A N 1
ATOM 794 C CA . ILE A 1 100 ? -12.855 7.651 0.919 1.00 85.75 100 ILE A CA 1
ATOM 795 C C . ILE A 1 100 ? -13.759 7.863 -0.298 1.00 85.75 100 ILE A C 1
ATOM 797 O O . ILE A 1 100 ? -13.529 7.249 -1.342 1.00 85.75 100 ILE A O 1
ATOM 801 N N . ILE A 1 101 ? -14.786 8.712 -0.180 1.00 86.06 101 ILE A N 1
ATOM 802 C CA . ILE A 1 101 ? -15.692 9.021 -1.294 1.00 86.06 101 ILE A CA 1
ATOM 803 C C . ILE A 1 101 ? -14.912 9.692 -2.424 1.00 86.06 101 ILE A C 1
ATOM 805 O O . ILE A 1 101 ? -15.015 9.260 -3.571 1.00 86.06 101 ILE A O 1
ATOM 809 N N . ILE A 1 102 ? -14.090 10.693 -2.103 1.00 86.19 102 ILE A N 1
ATOM 810 C CA . ILE A 1 102 ? -13.278 11.397 -3.101 1.00 86.19 102 ILE A CA 1
ATOM 811 C C . ILE A 1 102 ? -12.273 10.436 -3.755 1.00 86.19 102 ILE A C 1
ATOM 813 O O . ILE A 1 102 ? -12.183 10.414 -4.980 1.00 86.19 102 ILE A O 1
ATOM 817 N N . HIS A 1 103 ? -11.593 9.576 -2.986 1.00 84.00 103 HIS A N 1
ATOM 818 C CA . HIS A 1 103 ? -10.705 8.542 -3.537 1.00 84.00 103 HIS A CA 1
ATOM 819 C C . HIS A 1 103 ? -11.431 7.634 -4.535 1.00 84.00 103 HIS A C 1
ATOM 821 O O . HIS A 1 103 ? -10.900 7.339 -5.602 1.00 84.00 103 HIS A O 1
ATOM 827 N N . LYS A 1 104 ? -12.659 7.206 -4.220 1.00 81.62 104 LYS A N 1
ATOM 828 C CA . LYS A 1 104 ? -13.458 6.369 -5.127 1.00 81.62 104 LYS A CA 1
ATOM 829 C C . LYS A 1 104 ? -13.941 7.125 -6.363 1.00 81.62 104 LYS A C 1
ATOM 831 O O . LYS A 1 104 ? -14.021 6.520 -7.421 1.00 81.62 104 LYS A O 1
ATOM 836 N N . MET A 1 105 ? -14.218 8.423 -6.255 1.00 84.06 105 MET A N 1
ATOM 837 C CA . MET A 1 105 ? -14.562 9.257 -7.411 1.00 84.06 105 MET A CA 1
ATOM 838 C C . MET A 1 105 ? -13.373 9.491 -8.347 1.00 84.06 105 MET A C 1
ATOM 840 O O . MET A 1 105 ? -13.561 9.539 -9.557 1.00 84.06 105 MET A O 1
ATOM 844 N N . ILE A 1 106 ? -12.168 9.650 -7.794 1.00 78.62 106 ILE A N 1
ATOM 845 C CA . ILE A 1 106 ? -10.936 9.823 -8.574 1.00 78.62 106 ILE A CA 1
ATOM 846 C C . ILE A 1 106 ? -10.534 8.509 -9.255 1.00 78.62 106 ILE A C 1
ATOM 848 O O . ILE A 1 106 ? -10.078 8.536 -10.394 1.00 78.62 106 ILE A O 1
ATOM 852 N N . ALA A 1 107 ? -10.712 7.373 -8.575 1.00 71.44 107 ALA A N 1
ATOM 853 C CA . ALA A 1 107 ? -10.328 6.062 -9.094 1.00 71.44 107 ALA A CA 1
ATOM 854 C C . ALA A 1 107 ? -11.154 5.601 -10.314 1.00 71.44 107 ALA A C 1
ATOM 856 O O . ALA A 1 107 ? -10.628 4.823 -11.107 1.00 71.44 107 ALA A O 1
ATOM 857 N N . GLY A 1 108 ? -12.387 6.107 -10.481 1.00 47.56 108 GLY A N 1
ATOM 858 C CA . GLY A 1 108 ? -13.282 5.754 -11.594 1.00 47.56 108 GLY A CA 1
ATOM 859 C C . GLY A 1 108 ? -14.017 4.435 -11.394 1.00 47.56 108 GLY A C 1
ATOM 860 O O . GLY A 1 108 ? -13.358 3.375 -11.377 1.00 47.56 108 GLY A O 1
#

Foldseek 3Di:
DCCVVHPHDDDLEAEAEDAAALVCVVVVVVVCVVVVWAFPDPDQSVVCNVPQWTWTADPVSRRIYIYGYDDDPLSNVQQVQFDWDDDPPDTDTHGDPVSVVVVVVVVD

pLDDT: mean 89.11, std 9.73, range [47.56, 97.69]